Protein AF-A0A1Q5PP56-F1 (afdb_monomer)

Sequence (137 aa):
MAAPKRIFGTGLKLKIGTTDFYDNTVEWTLESSPADSDLQTFADVANGGSNDWALKIKAVQSTDPSSLMMYLFDHAGEEAAYEVAPHGNATATATQPHFKGTGTLPDVSRIGGAAGKKAYEFEVEMALTGKPAKVTQ

pLDDT: mean 83.09, std 10.31, range [52.03, 92.69]

Foldseek 3Di:
DDDQDDFDQVQKWKDKAHATQNVFFNDKDKDWAAAPDPDDDPVCVVLPHRIWIKIKTKGFDDPPCNHPQVVLQVQAQHKIKMKIWRRNDPAAAPRGWIWIFIWGRHHQPDDDDDDDDDTDMGMDMTTTPTDTDTDHD

Solvent-accessible surface area (backbone atoms only — not comparable to full-atom values): 7945 Å² total; per-residue (Å²): 132,81,80,82,77,76,74,48,80,95,30,49,35,43,29,49,65,92,46,76,38,42,92,41,46,78,46,74,49,83,46,76,42,82,42,95,63,99,73,77,51,75,66,37,51,74,51,73,38,63,38,49,24,36,41,37,39,29,28,51,65,45,89,48,83,88,28,59,49,37,48,28,55,78,41,44,71,39,78,37,44,38,38,37,21,55,62,46,58,93,65,43,26,81,84,46,47,28,40,30,44,41,24,38,34,37,67,69,91,73,84,88,82,80,92,73,94,68,82,53,72,47,76,46,60,25,46,32,76,43,60,66,45,80,40,55,97

Nearest PDB structures (foldseek):
  8v3t-assembly1_a  TM=5.495E-01  e=1.514E-03  Clostridioides difficile
  6yq5-assembly1_A  TM=6.121E-01  e=1.147E-02  Bacillus phage SPP1
  6gkx-assembly1_A  TM=4.175E-01  e=9.628E+00  Clostridioides difficile 630

Radius of gyration: 16.42 Å; Cα contacts (8 Å, |Δi|>4): 273; chains: 1; bounding box: 48×24×52 Å

Mean predicted aligned error: 7.32 Å

Structure (mmCIF, N/CA/C/O backbone):
data_AF-A0A1Q5PP56-F1
#
_entry.id   AF-A0A1Q5PP56-F1
#
loop_
_atom_site.group_PDB
_atom_site.id
_atom_site.type_symbol
_atom_site.label_atom_id
_atom_site.label_alt_id
_atom_site.label_comp_id
_atom_site.label_asym_id
_atom_site.label_entity_id
_atom_site.label_seq_id
_atom_site.pdbx_PDB_ins_code
_atom_site.Cartn_x
_atom_site.Cartn_y
_atom_site.Cartn_z
_atom_site.occupancy
_atom_site.B_iso_or_equiv
_atom_site.auth_seq_id
_atom_site.auth_comp_id
_atom_site.auth_asym_id
_atom_site.auth_atom_id
_atom_site.pdbx_PDB_model_num
ATOM 1 N N . MET A 1 1 ? 2.546 11.507 31.327 1.00 52.03 1 MET A N 1
ATOM 2 C CA . MET A 1 1 ? 1.924 11.294 30.003 1.00 52.03 1 MET A CA 1
ATOM 3 C C . MET A 1 1 ? 3.052 11.251 28.985 1.00 52.03 1 MET A C 1
ATOM 5 O O . MET A 1 1 ? 3.810 12.210 28.929 1.00 52.03 1 MET A O 1
ATOM 9 N N . ALA A 1 2 ? 3.263 10.127 28.296 1.00 64.62 2 ALA A N 1
ATOM 10 C CA . ALA A 1 2 ? 4.307 10.049 27.271 1.00 64.62 2 ALA A CA 1
ATOM 11 C C . ALA A 1 2 ? 3.931 10.950 26.085 1.00 64.62 2 ALA A C 1
ATOM 13 O O . ALA A 1 2 ? 2.746 11.093 25.777 1.00 64.62 2 ALA A O 1
ATOM 14 N N . ALA A 1 3 ? 4.922 11.570 25.444 1.00 72.44 3 ALA A N 1
ATOM 15 C CA . ALA A 1 3 ? 4.677 12.383 24.260 1.00 72.44 3 ALA A CA 1
ATOM 16 C C . ALA A 1 3 ? 4.027 11.530 23.151 1.00 72.44 3 ALA A C 1
ATOM 18 O O . ALA A 1 3 ? 4.394 10.360 22.993 1.00 72.44 3 ALA A O 1
ATOM 19 N N . PRO A 1 4 ? 3.075 12.087 22.379 1.00 75.81 4 PRO A N 1
ATOM 20 C CA . PRO A 1 4 ? 2.459 11.362 21.277 1.00 75.81 4 PRO A CA 1
ATOM 21 C C . PRO A 1 4 ? 3.523 10.986 20.243 1.00 75.81 4 PRO A C 1
ATOM 23 O O . PRO A 1 4 ? 4.334 11.823 19.832 1.00 75.81 4 PRO A O 1
ATOM 26 N N . LYS A 1 5 ? 3.523 9.720 19.815 1.00 80.38 5 LYS A N 1
ATOM 27 C CA . LYS A 1 5 ? 4.417 9.253 18.753 1.00 80.38 5 LYS A CA 1
ATOM 28 C C . LYS A 1 5 ? 3.978 9.878 17.430 1.00 80.38 5 LYS A C 1
ATOM 30 O O . LYS A 1 5 ? 2.821 9.764 17.039 1.00 80.38 5 LYS A O 1
ATOM 35 N N . ARG A 1 6 ? 4.904 10.553 16.753 1.00 84.88 6 ARG A N 1
ATOM 36 C CA . ARG A 1 6 ? 4.678 11.141 15.425 1.00 84.88 6 ARG A CA 1
ATOM 37 C C . ARG A 1 6 ? 4.741 10.040 14.357 1.00 84.88 6 ARG A C 1
ATOM 39 O O . ARG A 1 6 ? 5.417 9.027 14.548 1.00 84.88 6 ARG A O 1
ATOM 46 N N . ILE A 1 7 ? 4.038 10.252 13.250 1.00 84.31 7 ILE A N 1
ATOM 47 C CA . ILE A 1 7 ? 4.131 9.425 12.042 1.00 84.31 7 ILE A CA 1
ATOM 48 C C . ILE A 1 7 ? 5.260 9.996 11.181 1.00 84.31 7 ILE A C 1
ATOM 50 O O . ILE A 1 7 ? 5.344 11.212 11.006 1.00 84.31 7 ILE A O 1
ATOM 54 N N . PHE A 1 8 ? 6.132 9.129 10.672 1.00 83.00 8 PHE A N 1
ATOM 55 C CA . PHE A 1 8 ? 7.243 9.498 9.795 1.00 83.00 8 PHE A CA 1
ATOM 56 C C . PHE A 1 8 ? 7.246 8.585 8.570 1.00 83.00 8 PHE A C 1
ATOM 58 O O . PHE A 1 8 ? 7.066 7.377 8.716 1.00 83.00 8 PHE A O 1
ATOM 65 N N . GLY A 1 9 ? 7.514 9.148 7.388 1.00 74.50 9 GLY A N 1
ATOM 66 C CA . GLY A 1 9 ? 7.539 8.403 6.121 1.00 74.50 9 GLY A CA 1
ATOM 67 C C . GLY A 1 9 ? 8.496 7.206 6.123 1.00 74.50 9 GLY A C 1
ATOM 68 O O . GLY A 1 9 ? 8.172 6.156 5.588 1.00 74.50 9 GLY A O 1
ATOM 69 N N . THR A 1 10 ? 9.632 7.316 6.820 1.00 75.69 10 THR A N 1
ATOM 70 C CA . THR A 1 10 ? 10.647 6.250 6.929 1.00 75.69 10 THR A CA 1
ATOM 71 C C . THR A 1 10 ? 10.165 4.987 7.642 1.00 75.69 10 THR A C 1
ATOM 73 O O . THR A 1 10 ? 10.833 3.959 7.571 1.00 75.69 10 THR A O 1
ATOM 76 N N . GLY A 1 11 ? 9.047 5.062 8.366 1.00 76.88 11 GLY A N 1
ATOM 77 C CA . GLY A 1 11 ? 8.463 3.932 9.080 1.00 76.88 11 GLY A CA 1
ATOM 78 C C . GLY A 1 11 ? 7.202 3.385 8.427 1.00 76.88 11 GLY A C 1
ATOM 79 O O . GLY A 1 11 ? 6.625 2.453 8.962 1.00 76.88 11 GLY A O 1
ATOM 80 N N . LEU A 1 12 ? 6.718 3.943 7.324 1.00 85.12 12 LEU A N 1
ATOM 81 C CA . LEU A 1 12 ? 5.453 3.497 6.753 1.00 85.12 12 LEU A CA 1
ATOM 82 C C . LEU A 1 12 ? 5.595 2.089 6.157 1.00 85.12 12 LEU A C 1
ATOM 84 O O . LEU A 1 12 ? 6.521 1.816 5.398 1.00 85.12 12 LEU A O 1
ATOM 88 N N . LYS A 1 13 ? 4.665 1.190 6.496 1.00 88.31 13 LYS A N 1
ATOM 89 C CA . LYS A 1 13 ? 4.565 -0.136 5.870 1.00 88.31 13 LYS A CA 1
ATOM 90 C C . LYS A 1 13 ? 3.196 -0.329 5.248 1.00 88.31 13 LYS A C 1
ATOM 92 O O . LYS A 1 13 ? 2.189 0.034 5.859 1.00 88.31 13 LYS A O 1
ATOM 97 N N . LEU A 1 14 ? 3.207 -0.930 4.065 1.00 89.19 14 LEU A N 1
ATOM 98 C CA . LEU A 1 14 ? 2.038 -1.368 3.323 1.00 89.19 14 LEU A CA 1
ATOM 99 C C . LEU A 1 14 ? 2.157 -2.871 3.079 1.00 89.19 14 LEU A C 1
ATOM 101 O O . LEU A 1 14 ? 3.176 -3.345 2.569 1.00 89.19 14 LEU A O 1
ATOM 105 N N . LYS A 1 15 ? 1.104 -3.596 3.433 1.00 91.25 15 LYS A N 1
ATOM 106 C CA . LYS A 1 15 ? 0.943 -5.021 3.180 1.00 91.25 15 LYS A CA 1
ATOM 107 C C . LYS A 1 15 ? -0.379 -5.238 2.452 1.00 91.25 15 LYS A C 1
ATOM 109 O O . LYS A 1 15 ? -1.401 -4.685 2.859 1.00 91.25 15 LYS A O 1
ATOM 114 N N . ILE A 1 16 ? -0.349 -6.033 1.390 1.00 89.81 16 ILE A N 1
ATOM 115 C CA . ILE A 1 16 ? -1.533 -6.428 0.621 1.00 89.81 16 ILE A CA 1
ATOM 116 C C . ILE A 1 16 ? -1.530 -7.954 0.514 1.00 89.81 16 ILE A C 1
ATOM 118 O O . ILE A 1 16 ? -0.504 -8.575 0.231 1.00 89.81 16 ILE A O 1
ATOM 122 N N . GLY A 1 17 ? -2.665 -8.569 0.831 1.00 89.25 17 GLY A N 1
ATOM 123 C CA . GLY A 1 17 ? -2.779 -10.001 1.059 1.00 89.25 17 GLY A CA 1
ATOM 124 C C . GLY A 1 17 ? -1.794 -10.460 2.135 1.00 89.25 17 GLY A C 1
ATOM 125 O O . GLY A 1 17 ? -1.824 -10.017 3.286 1.00 89.25 17 GLY A O 1
ATOM 126 N N . THR A 1 18 ? -0.884 -11.352 1.755 1.00 86.19 18 THR A N 1
ATOM 127 C CA . THR A 1 18 ? 0.185 -11.850 2.631 1.00 86.19 18 THR A CA 1
ATOM 128 C C . THR A 1 18 ? 1.524 -11.149 2.416 1.00 86.19 18 THR A C 1
ATOM 130 O O . THR A 1 18 ? 2.456 -11.414 3.180 1.00 86.19 18 THR A O 1
ATOM 133 N N . THR A 1 19 ? 1.625 -10.257 1.431 1.00 87.31 19 THR A N 1
ATOM 134 C CA . THR A 1 19 ? 2.894 -9.722 0.926 1.00 87.31 19 THR A CA 1
ATOM 135 C C . THR A 1 19 ? 3.125 -8.297 1.409 1.00 87.31 19 THR A C 1
ATOM 137 O O . THR A 1 19 ? 2.240 -7.444 1.348 1.00 87.31 19 THR A O 1
ATOM 140 N N . ASP A 1 20 ? 4.328 -8.044 1.912 1.00 87.00 20 ASP A N 1
ATOM 141 C CA . ASP A 1 20 ? 4.776 -6.721 2.330 1.00 87.00 20 ASP A CA 1
ATOM 142 C C . ASP A 1 20 ? 5.425 -6.007 1.137 1.00 87.00 20 ASP A C 1
ATOM 144 O O . ASP A 1 20 ? 6.382 -6.514 0.565 1.00 87.00 20 ASP A O 1
ATOM 148 N N . PHE A 1 21 ? 4.922 -4.821 0.790 1.00 87.25 21 PHE A N 1
ATOM 149 C CA . PHE A 1 21 ? 5.366 -4.030 -0.367 1.00 87.25 21 PHE A CA 1
ATOM 150 C C . PHE A 1 21 ? 6.031 -2.711 0.049 1.00 87.25 21 PHE A C 1
ATOM 152 O O . PHE A 1 21 ? 6.046 -1.729 -0.699 1.00 87.25 21 PHE A O 1
ATOM 159 N N . TYR A 1 22 ? 6.563 -2.653 1.273 1.00 82.31 22 TYR A N 1
ATOM 160 C CA . TYR A 1 22 ? 7.156 -1.435 1.833 1.00 82.31 22 TYR A CA 1
ATOM 161 C C . TYR A 1 22 ? 8.358 -0.927 1.017 1.00 82.31 22 TYR A C 1
ATOM 163 O O . TYR A 1 22 ? 8.621 0.269 1.006 1.00 82.31 22 TYR A O 1
ATOM 171 N N . ASP A 1 23 ? 9.083 -1.819 0.345 1.00 82.38 23 ASP A N 1
ATOM 172 C CA . ASP A 1 23 ? 10.254 -1.512 -0.481 1.00 82.38 23 ASP A CA 1
ATOM 173 C C . ASP A 1 23 ? 9.875 -0.958 -1.865 1.00 82.38 23 ASP A C 1
ATOM 175 O O . ASP A 1 23 ? 10.669 -0.264 -2.496 1.00 82.38 23 ASP A O 1
ATOM 179 N N . ASN A 1 24 ? 8.643 -1.221 -2.307 1.00 86.12 24 ASN A N 1
ATOM 180 C CA . ASN A 1 24 ? 8.087 -0.712 -3.558 1.00 86.12 24 ASN A CA 1
ATOM 181 C C . ASN A 1 24 ? 7.309 0.602 -3.355 1.00 86.12 24 ASN A C 1
ATOM 183 O O . ASN A 1 24 ? 7.143 1.379 -4.295 1.00 86.12 24 ASN A O 1
ATOM 187 N N . THR A 1 25 ? 6.808 0.846 -2.142 1.00 86.50 25 THR A N 1
ATOM 188 C CA . THR A 1 25 ? 5.874 1.938 -1.842 1.00 86.50 25 THR A CA 1
ATOM 189 C C . THR A 1 25 ? 6.612 3.226 -1.485 1.00 86.50 25 THR A C 1
ATOM 191 O O . THR A 1 25 ? 7.416 3.261 -0.558 1.00 86.50 25 THR A O 1
ATOM 194 N N . VAL A 1 26 ? 6.299 4.306 -2.197 1.00 86.88 26 VAL A N 1
ATOM 195 C CA . VAL A 1 26 ? 6.854 5.652 -1.981 1.00 86.88 26 VAL A CA 1
ATOM 196 C C . VAL A 1 26 ? 5.940 6.475 -1.074 1.00 86.88 26 VAL A C 1
ATOM 198 O O . VAL A 1 26 ? 6.416 7.227 -0.225 1.00 86.88 26 VAL A O 1
ATOM 201 N N . GLU A 1 27 ? 4.627 6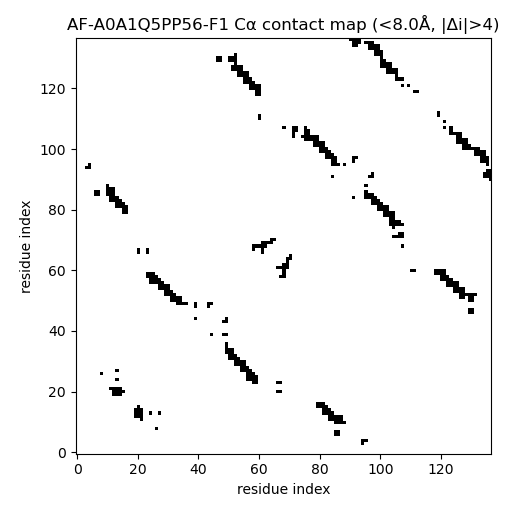.315 -1.228 1.00 88.12 27 GLU A N 1
ATOM 202 C CA . GLU A 1 27 ? 3.615 7.007 -0.434 1.00 88.12 27 GLU A CA 1
ATOM 203 C C . GLU A 1 27 ? 2.350 6.151 -0.347 1.00 88.12 27 GLU A C 1
ATOM 205 O O . GLU A 1 27 ? 1.992 5.461 -1.301 1.00 88.12 27 GLU A O 1
ATOM 210 N N . TRP A 1 28 ? 1.656 6.202 0.787 1.00 89.50 28 TRP A N 1
ATOM 211 C CA . TRP A 1 28 ? 0.271 5.757 0.860 1.00 89.50 28 TRP A CA 1
ATOM 212 C C . TRP A 1 28 ? -0.543 6.697 1.740 1.00 89.50 28 TRP A C 1
ATOM 214 O O . TRP A 1 28 ? -0.057 7.182 2.767 1.00 89.50 28 TRP A O 1
ATOM 224 N N . THR A 1 29 ? -1.791 6.933 1.351 1.00 89.81 29 THR A N 1
ATOM 225 C CA . THR A 1 29 ? -2.756 7.705 2.134 1.00 89.81 29 THR A CA 1
ATOM 226 C C . THR A 1 29 ? -4.065 6.941 2.236 1.00 89.81 29 THR A C 1
ATOM 228 O O . THR A 1 29 ? -4.520 6.303 1.291 1.00 89.81 29 THR A O 1
ATOM 231 N N . LEU A 1 30 ? -4.650 6.973 3.430 1.00 88.81 30 LEU A N 1
ATOM 232 C CA . LEU A 1 30 ? -5.934 6.358 3.726 1.00 88.81 30 LEU A CA 1
ATOM 233 C C . LEU A 1 30 ? -6.950 7.480 3.908 1.00 88.81 30 LEU A C 1
ATOM 235 O O . LEU A 1 30 ? -6.871 8.226 4.888 1.00 88.81 30 LEU A O 1
ATOM 239 N N . GLU A 1 31 ? -7.866 7.612 2.960 1.00 87.88 31 GLU A N 1
ATOM 240 C CA . GLU A 1 31 ? -8.794 8.738 2.891 1.00 87.88 31 GLU A CA 1
ATOM 241 C C . GLU A 1 31 ? -10.241 8.252 2.936 1.00 87.88 31 GLU A C 1
ATOM 243 O O . GLU A 1 31 ? -10.570 7.170 2.453 1.00 87.88 31 GLU A O 1
ATOM 248 N N . SER A 1 32 ? -11.104 9.067 3.541 1.00 85.19 32 SER A N 1
ATOM 249 C CA . SER A 1 32 ? -12.551 8.882 3.520 1.00 85.19 32 SER A CA 1
ATOM 250 C C . SER A 1 32 ? -13.190 10.035 2.766 1.00 85.19 32 SER A C 1
ATOM 252 O O . SER A 1 32 ? -12.875 11.196 3.043 1.00 85.19 32 SER A O 1
ATOM 254 N N . SER A 1 33 ? -14.131 9.725 1.893 1.00 76.31 33 SER A N 1
ATOM 255 C CA . SER A 1 33 ? -14.982 10.693 1.211 1.00 76.31 33 SER A CA 1
ATOM 256 C C . SER A 1 33 ? -16.446 10.427 1.566 1.00 76.31 33 SER A C 1
ATOM 258 O O . SER A 1 33 ? -16.792 9.278 1.837 1.00 76.31 33 SER A O 1
ATOM 260 N N . PRO A 1 34 ? -17.307 11.456 1.641 1.00 69.88 34 PRO A N 1
ATOM 261 C CA . PRO A 1 34 ? -18.734 11.230 1.831 1.00 69.88 34 PRO A CA 1
ATOM 262 C C . PRO A 1 34 ? -19.272 10.469 0.618 1.00 69.88 34 PRO A C 1
ATOM 264 O O . PRO A 1 34 ? -19.096 10.929 -0.508 1.00 69.88 34 PRO A O 1
ATOM 267 N N . ALA A 1 35 ? -19.907 9.320 0.838 1.00 65.88 35 ALA A N 1
ATOM 268 C CA . ALA A 1 35 ? -20.571 8.619 -0.248 1.00 65.88 35 ALA A CA 1
ATOM 269 C C . ALA A 1 35 ? -21.848 9.371 -0.618 1.00 65.88 35 ALA A C 1
ATOM 271 O O . ALA A 1 35 ? -22.607 9.834 0.243 1.00 65.88 35 ALA A O 1
ATOM 272 N N . ASP A 1 36 ? -22.093 9.465 -1.915 1.00 60.91 36 ASP A N 1
ATOM 273 C CA . ASP A 1 36 ? -23.278 10.096 -2.474 1.00 60.91 36 ASP A CA 1
ATOM 274 C C . ASP A 1 36 ? -24.437 9.083 -2.398 1.00 60.91 36 ASP A C 1
ATOM 276 O O . ASP A 1 36 ? -24.627 8.244 -3.280 1.00 60.91 36 ASP A O 1
ATOM 280 N N . SER A 1 37 ? -25.160 9.041 -1.274 1.00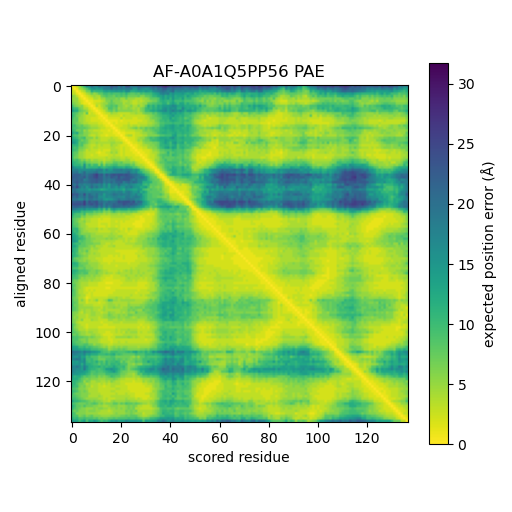 57.22 37 SER A N 1
ATOM 281 C CA . SER A 1 37 ? -26.358 8.199 -1.144 1.00 57.22 37 SER A CA 1
ATOM 282 C C . SER A 1 37 ? -27.401 8.782 -0.194 1.00 57.22 37 SER A C 1
ATOM 284 O O . SER A 1 37 ? -27.172 8.928 1.004 1.00 57.22 37 SER A O 1
ATOM 286 N N . ASP A 1 38 ? -28.586 9.049 -0.752 1.00 57.22 38 ASP A N 1
ATOM 287 C CA . ASP A 1 38 ? -29.783 9.566 -0.063 1.00 57.22 38 ASP A CA 1
ATOM 288 C C . ASP A 1 38 ? -30.462 8.498 0.832 1.00 57.22 38 ASP A C 1
ATOM 290 O O . ASP A 1 38 ? -31.279 8.801 1.698 1.00 57.22 38 ASP A O 1
ATOM 294 N N . LEU A 1 39 ? -30.094 7.222 0.656 1.00 56.62 39 LEU A N 1
ATOM 295 C CA . LEU A 1 39 ? -30.604 6.072 1.405 1.00 56.62 39 LEU A CA 1
ATOM 296 C C . LEU A 1 39 ? -29.434 5.291 2.010 1.00 56.62 39 LEU A C 1
ATOM 298 O O . LEU A 1 39 ? -28.720 4.588 1.304 1.00 56.62 39 LEU A O 1
ATOM 302 N N . GLN A 1 40 ? -29.261 5.387 3.328 1.00 62.31 40 GLN A N 1
ATOM 303 C CA . GLN A 1 40 ? -28.310 4.559 4.071 1.00 62.31 40 GLN A CA 1
ATOM 304 C C . GLN A 1 40 ? -29.052 3.374 4.688 1.00 62.31 40 GLN A C 1
ATOM 306 O O . GLN A 1 40 ? -30.056 3.559 5.385 1.00 62.31 40 GLN A O 1
ATOM 311 N N . THR A 1 41 ? -28.581 2.149 4.466 1.00 63.50 41 THR A N 1
ATOM 312 C CA . THR A 1 41 ? -29.132 0.988 5.174 1.00 63.50 41 THR A CA 1
ATOM 313 C C . THR A 1 41 ? -28.600 0.940 6.609 1.00 63.50 41 THR A C 1
ATOM 315 O O . THR A 1 41 ? -27.568 1.527 6.941 1.00 63.50 41 THR A O 1
ATOM 318 N N . PHE A 1 42 ? -29.268 0.191 7.492 1.00 61.41 42 PHE A N 1
ATOM 319 C CA . PHE A 1 42 ? -28.753 -0.051 8.847 1.00 61.41 42 PHE A CA 1
ATOM 320 C C . PHE A 1 42 ? -27.349 -0.680 8.841 1.00 61.41 42 PHE A C 1
ATOM 322 O O . PHE A 1 42 ? -26.579 -0.441 9.769 1.00 61.41 42 PHE A O 1
ATOM 329 N N . ALA A 1 43 ? -27.003 -1.446 7.799 1.00 63.28 43 ALA A N 1
ATOM 330 C CA . ALA A 1 43 ? -25.669 -2.008 7.624 1.00 63.28 43 ALA A CA 1
ATOM 331 C C . ALA A 1 43 ? -24.629 -0.930 7.261 1.00 63.28 43 ALA A C 1
ATOM 333 O O . ALA A 1 43 ? -23.526 -0.957 7.806 1.00 63.28 43 ALA A O 1
ATOM 334 N N . ASP A 1 44 ? -24.984 0.052 6.425 1.00 60.34 44 ASP A N 1
ATOM 335 C CA . ASP A 1 44 ? -24.104 1.183 6.077 1.00 60.34 44 ASP A CA 1
ATOM 336 C C . ASP A 1 44 ? -23.812 2.055 7.301 1.00 60.34 44 ASP A C 1
ATOM 338 O O . ASP A 1 44 ? -22.667 2.410 7.583 1.00 60.34 44 ASP A O 1
ATOM 342 N N . VAL A 1 45 ? -24.844 2.344 8.097 1.00 61.69 45 VAL A N 1
ATOM 343 C CA . VAL A 1 45 ? -24.699 3.112 9.341 1.00 61.69 45 VAL A CA 1
ATOM 344 C C . VAL A 1 45 ? -23.870 2.340 10.376 1.00 61.69 45 VAL A C 1
ATOM 346 O O . VAL A 1 45 ? -22.988 2.923 11.010 1.00 61.69 45 VAL A O 1
ATOM 349 N N . ALA A 1 46 ? -24.088 1.027 10.522 1.00 58.81 46 ALA A N 1
ATOM 350 C CA . ALA A 1 46 ? -23.336 0.187 11.458 1.00 58.81 46 ALA A CA 1
ATOM 351 C C . ALA A 1 46 ? -21.838 0.073 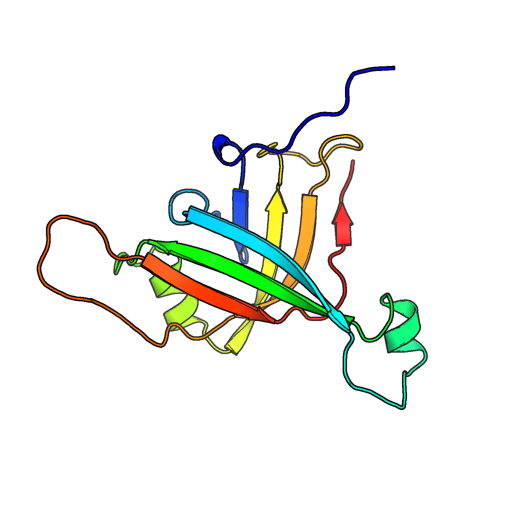11.108 1.00 58.81 46 ALA A C 1
ATOM 353 O O . ALA A 1 46 ? -21.012 -0.026 12.016 1.00 58.81 46 ALA A O 1
ATOM 354 N N . ASN A 1 47 ? -21.472 0.156 9.823 1.00 58.97 47 ASN A N 1
ATOM 355 C CA . ASN A 1 47 ? -20.081 0.108 9.354 1.00 58.97 47 ASN A CA 1
ATOM 356 C C . ASN A 1 47 ? -19.382 1.483 9.297 1.00 58.97 47 ASN A C 1
ATOM 358 O O . ASN A 1 47 ? -18.263 1.593 8.794 1.00 58.97 47 ASN A O 1
ATOM 362 N N . GLY A 1 48 ? -19.981 2.526 9.883 1.00 55.78 48 GLY A N 1
ATOM 363 C CA . GLY A 1 48 ? -19.369 3.857 9.999 1.00 55.78 48 GLY A CA 1
ATOM 364 C C . GLY A 1 48 ? -19.9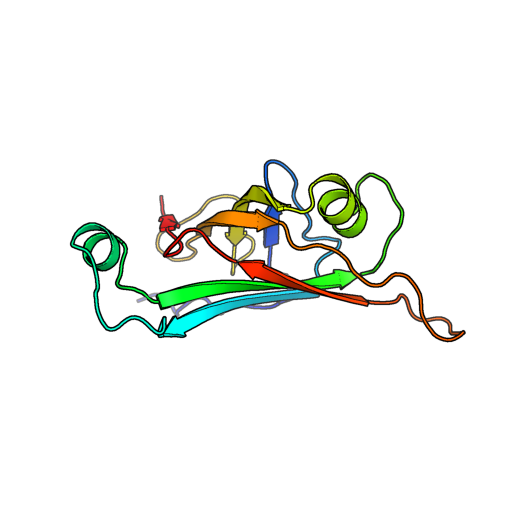42 4.919 9.060 1.00 55.78 48 GLY A C 1
ATOM 365 O O . GLY A 1 48 ? -19.299 5.956 8.874 1.00 55.78 48 GLY A O 1
ATOM 366 N N . GLY A 1 49 ? -21.140 4.681 8.523 1.00 57.16 49 GLY A N 1
ATOM 367 C CA . GLY A 1 49 ? -21.803 5.525 7.535 1.00 57.16 49 GLY A CA 1
ATOM 368 C C . GLY A 1 49 ? -21.317 5.227 6.118 1.00 57.16 49 GLY A C 1
ATOM 369 O O . GLY A 1 49 ? -20.252 4.646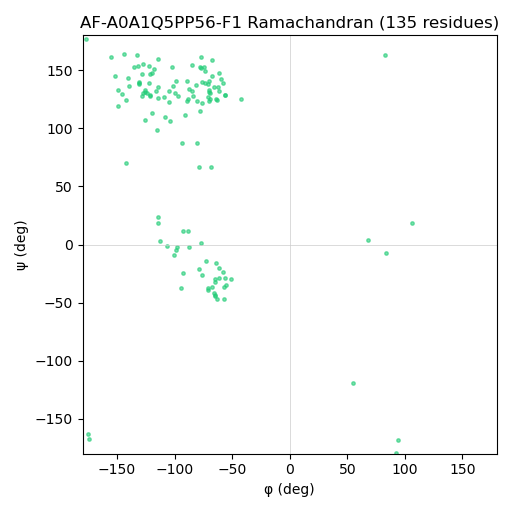 5.923 1.00 57.16 49 GLY A O 1
ATOM 370 N N . SER A 1 50 ? -22.092 5.673 5.133 1.00 61.59 50 SER A N 1
ATOM 371 C CA . SER A 1 50 ? -21.735 5.683 3.711 1.00 61.59 50 SER A CA 1
ATOM 372 C C . SER A 1 50 ? -20.616 6.700 3.475 1.00 61.59 50 SER A C 1
ATOM 374 O O . SER A 1 50 ? -20.848 7.765 2.930 1.00 61.59 50 SER A O 1
ATOM 376 N N . ASN A 1 51 ? -19.419 6.458 3.998 1.00 68.19 51 ASN A N 1
ATOM 377 C CA . ASN A 1 51 ? -18.225 7.143 3.526 1.00 68.19 51 ASN A CA 1
ATOM 378 C C . ASN A 1 51 ? -17.455 6.134 2.687 1.00 68.19 51 ASN A C 1
ATOM 380 O O . ASN A 1 51 ? -17.106 5.069 3.203 1.00 68.19 51 ASN A O 1
ATOM 384 N N . ASP A 1 52 ? -17.191 6.467 1.431 1.00 79.81 52 ASP A N 1
ATOM 385 C CA . ASP A 1 52 ? -16.298 5.685 0.593 1.00 79.81 52 ASP A CA 1
ATOM 386 C C . ASP A 1 52 ? -14.875 5.876 1.106 1.00 79.81 52 ASP A C 1
ATOM 388 O O . ASP A 1 52 ? -14.384 7.002 1.257 1.00 79.81 52 ASP A O 1
ATOM 392 N N . TRP A 1 53 ? -14.225 4.763 1.427 1.00 84.81 53 TRP A N 1
ATOM 393 C CA . TRP A 1 53 ? -12.835 4.749 1.847 1.00 84.81 53 TRP A CA 1
ATOM 394 C C . TRP A 1 53 ? -11.962 4.317 0.680 1.00 84.81 53 TRP A C 1
ATOM 396 O O . TRP A 1 53 ? -12.269 3.350 -0.014 1.00 84.81 53 TRP A O 1
ATOM 406 N N . ALA A 1 54 ? -10.850 5.016 0.502 1.00 89.00 54 ALA A N 1
ATOM 407 C CA . ALA A 1 54 ? -9.870 4.711 -0.523 1.00 89.00 54 ALA A CA 1
ATOM 408 C C . ALA A 1 54 ? -8.470 4.680 0.089 1.00 89.00 54 ALA A C 1
ATOM 410 O O . ALA A 1 54 ? -8.107 5.519 0.922 1.00 89.00 54 ALA A O 1
ATOM 411 N N . LEU A 1 55 ? -7.675 3.699 -0.331 1.00 90.44 55 LEU A N 1
ATOM 412 C CA . LEU A 1 55 ? -6.246 3.652 -0.065 1.00 90.44 55 LEU A CA 1
ATOM 413 C C . LEU A 1 55 ? -5.512 4.046 -1.347 1.00 90.44 55 LEU A C 1
ATOM 415 O O . LEU A 1 55 ? -5.435 3.263 -2.294 1.00 90.44 55 LEU A O 1
ATOM 419 N N . LYS A 1 56 ? -4.964 5.259 -1.372 1.00 92.56 56 LYS A N 1
ATOM 420 C CA . LYS A 1 56 ? -4.117 5.721 -2.472 1.00 92.56 56 LYS A CA 1
ATOM 421 C C . LYS A 1 56 ? -2.695 5.268 -2.225 1.00 92.56 56 LYS A C 1
ATOM 423 O O . LYS A 1 56 ? -2.172 5.436 -1.123 1.00 92.56 56 LYS A O 1
ATOM 428 N N . ILE A 1 57 ? -2.080 4.687 -3.243 1.00 91.44 57 ILE A N 1
ATOM 429 C CA . ILE A 1 57 ? -0.733 4.135 -3.174 1.00 91.44 57 ILE A CA 1
ATOM 430 C C . ILE A 1 57 ? 0.068 4.707 -4.331 1.00 91.44 57 ILE A C 1
ATOM 432 O O . ILE A 1 57 ? -0.326 4.601 -5.492 1.00 91.44 57 ILE A O 1
ATOM 436 N N . LYS A 1 58 ? 1.226 5.266 -4.003 1.00 91.31 58 LYS A N 1
ATOM 437 C CA . LYS A 1 58 ? 2.261 5.635 -4.956 1.00 91.31 58 LYS A CA 1
ATOM 438 C C . LYS A 1 58 ? 3.438 4.695 -4.787 1.00 91.31 58 LYS A C 1
ATOM 440 O O . LYS A 1 58 ? 3.965 4.555 -3.682 1.00 91.31 58 LYS A O 1
ATOM 445 N N . ALA A 1 59 ? 3.870 4.069 -5.868 1.00 89.50 59 ALA A N 1
ATOM 446 C CA . ALA A 1 59 ? 4.929 3.070 -5.835 1.00 89.50 59 ALA A CA 1
ATOM 447 C C . ALA A 1 59 ? 5.821 3.143 -7.075 1.00 89.50 59 ALA A C 1
ATOM 449 O O . ALA A 1 59 ? 5.472 3.766 -8.078 1.00 89.50 59 ALA A O 1
ATOM 450 N N . VAL A 1 60 ? 6.998 2.526 -7.003 1.00 90.81 60 VAL A N 1
ATOM 451 C CA . VAL A 1 60 ? 7.926 2.450 -8.137 1.00 90.81 60 VAL A CA 1
ATOM 452 C C . VAL A 1 60 ? 7.455 1.419 -9.158 1.00 90.81 60 VAL A C 1
ATOM 454 O O . VAL A 1 60 ? 7.008 0.331 -8.804 1.00 90.81 60 VAL A O 1
ATOM 457 N N . GLN A 1 61 ? 7.582 1.739 -10.443 1.00 90.75 61 GLN A N 1
ATOM 458 C CA . GLN A 1 61 ? 7.319 0.781 -11.510 1.00 90.75 61 GLN A CA 1
ATOM 459 C C . GLN A 1 61 ? 8.425 -0.274 -11.540 1.00 90.75 61 GLN A C 1
ATOM 461 O O . GLN A 1 61 ? 9.610 0.051 -11.637 1.00 90.75 61 GLN A O 1
ATOM 466 N N . SER A 1 62 ? 8.028 -1.541 -11.498 1.00 88.44 62 SER A N 1
ATOM 467 C CA . SER A 1 62 ? 8.932 -2.681 -11.595 1.00 88.44 62 SER A CA 1
ATOM 468 C C . SER A 1 62 ? 8.209 -3.845 -12.251 1.00 88.44 62 SER A C 1
ATOM 470 O O . SER A 1 62 ? 7.091 -4.180 -11.870 1.00 88.44 62 SER A O 1
ATOM 472 N N . THR A 1 63 ? 8.854 -4.484 -13.222 1.00 87.50 63 THR A N 1
ATOM 473 C CA . THR A 1 63 ? 8.334 -5.693 -13.873 1.00 87.50 63 THR A CA 1
ATOM 474 C C . THR A 1 63 ? 8.837 -6.979 -13.224 1.00 87.50 63 THR A C 1
ATOM 476 O O . THR A 1 63 ? 8.716 -8.050 -13.814 1.00 87.50 63 THR A O 1
ATOM 479 N N . ASP A 1 64 ? 9.465 -6.880 -12.051 1.00 89.44 64 ASP A N 1
ATOM 480 C CA . ASP A 1 64 ? 9.822 -8.054 -11.264 1.00 89.44 64 ASP A CA 1
ATOM 481 C C . ASP A 1 64 ? 8.538 -8.765 -10.791 1.00 89.44 64 ASP A C 1
ATOM 483 O O . ASP A 1 64 ? 7.628 -8.077 -10.327 1.00 89.44 64 ASP A O 1
ATOM 487 N N . PRO A 1 65 ? 8.438 -10.105 -10.870 1.00 87.25 65 PRO A N 1
ATOM 488 C CA . PRO A 1 65 ? 7.245 -10.838 -10.435 1.00 87.25 65 PRO A CA 1
ATOM 489 C C . PRO A 1 65 ? 6.868 -10.619 -8.964 1.00 87.25 65 PRO A C 1
ATOM 491 O O . PRO A 1 65 ? 5.721 -10.824 -8.583 1.00 87.25 65 PRO A O 1
ATOM 494 N N . SER A 1 66 ? 7.829 -10.230 -8.122 1.00 87.06 66 SER A N 1
ATOM 495 C CA . SER A 1 66 ? 7.595 -9.918 -6.708 1.00 87.06 66 SER A CA 1
ATOM 496 C C . SER A 1 66 ? 7.183 -8.464 -6.453 1.00 87.06 66 SER A C 1
ATOM 498 O O . SER A 1 66 ? 6.936 -8.094 -5.304 1.00 87.06 66 SER A O 1
ATOM 500 N N . SER A 1 67 ? 7.114 -7.627 -7.492 1.00 89.12 67 SER A N 1
ATOM 501 C CA . SER A 1 67 ? 6.784 -6.213 -7.345 1.00 89.12 67 SER A CA 1
ATOM 502 C C . SER A 1 67 ? 5.302 -5.992 -7.051 1.00 89.12 67 SER A C 1
ATOM 504 O O . SER A 1 67 ? 4.430 -6.746 -7.488 1.00 89.12 67 SER A O 1
ATOM 506 N N . LEU A 1 68 ? 5.004 -4.881 -6.373 1.00 89.00 68 LEU A N 1
ATOM 507 C CA . LEU A 1 68 ? 3.621 -4.440 -6.174 1.00 89.00 68 LEU A CA 1
ATOM 508 C C . LEU A 1 68 ? 2.899 -4.243 -7.514 1.00 89.00 68 LEU A C 1
ATOM 510 O O . LEU A 1 68 ? 1.716 -4.533 -7.636 1.00 89.00 68 LEU A O 1
ATOM 514 N N . MET A 1 69 ? 3.616 -3.747 -8.521 1.00 89.31 69 MET A N 1
ATOM 515 C CA . MET A 1 69 ? 3.055 -3.462 -9.835 1.00 89.31 69 MET A CA 1
ATOM 516 C C . MET A 1 69 ? 2.555 -4.728 -10.533 1.00 89.31 69 MET A C 1
ATOM 518 O O . MET A 1 69 ? 1.442 -4.722 -11.051 1.00 89.31 69 MET A O 1
ATOM 522 N N . MET A 1 70 ? 3.353 -5.800 -10.534 1.00 89.94 70 MET A N 1
ATOM 523 C CA . MET A 1 70 ? 2.953 -7.073 -11.142 1.00 89.94 70 MET A CA 1
ATOM 524 C C . MET A 1 70 ? 1.863 -7.760 -10.324 1.00 89.94 70 MET A C 1
ATO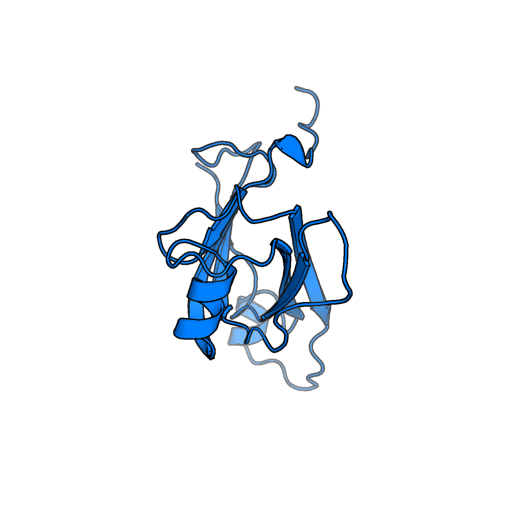M 526 O O . MET A 1 70 ? 0.902 -8.253 -10.899 1.00 89.94 70 MET A O 1
ATOM 530 N N . TYR A 1 71 ? 1.929 -7.667 -8.993 1.00 90.88 71 TYR A N 1
ATOM 531 C CA . TYR A 1 71 ? 0.854 -8.154 -8.130 1.00 90.88 71 TYR A CA 1
ATOM 532 C C . TYR A 1 71 ? -0.499 -7.497 -8.453 1.00 90.88 71 TYR A C 1
ATOM 534 O O . TYR A 1 71 ? -1.503 -8.184 -8.598 1.00 90.88 71 TYR A O 1
ATOM 542 N N . LEU A 1 72 ? -0.534 -6.170 -8.604 1.00 90.56 72 LEU A N 1
ATOM 543 C CA . LEU A 1 72 ? -1.759 -5.455 -8.974 1.00 90.56 72 LEU A CA 1
ATOM 544 C C . LEU A 1 72 ? -2.214 -5.767 -10.402 1.00 90.56 72 LEU A C 1
ATOM 546 O O . LEU A 1 72 ? -3.409 -5.861 -10.647 1.00 90.56 72 LEU A O 1
ATOM 550 N N . PHE A 1 73 ? -1.274 -5.937 -11.332 1.00 88.94 73 PHE A N 1
ATOM 551 C CA . PHE A 1 73 ? -1.580 -6.278 -12.718 1.00 88.94 73 PHE A CA 1
ATOM 552 C C . PHE A 1 73 ? -2.225 -7.668 -12.845 1.00 88.94 73 PHE A C 1
ATOM 554 O O . PHE A 1 73 ? -3.216 -7.820 -13.555 1.00 88.94 73 PHE A O 1
ATOM 561 N N . ASP A 1 74 ? -1.696 -8.665 -12.133 1.00 91.19 74 ASP A N 1
ATOM 562 C CA . ASP A 1 74 ? -2.176 -10.051 -12.201 1.00 91.19 74 ASP A CA 1
ATOM 563 C C . ASP A 1 74 ? -3.488 -10.274 -11.428 1.00 91.19 74 ASP A C 1
ATOM 565 O O . ASP A 1 74 ? -4.259 -11.169 -11.774 1.00 91.19 74 ASP A O 1
ATOM 569 N N . HIS A 1 75 ? -3.758 -9.454 -10.407 1.00 90.94 75 HIS A N 1
ATOM 570 C CA . HIS A 1 75 ? -4.916 -9.582 -9.512 1.00 90.94 75 HIS A CA 1
ATOM 571 C C . HIS A 1 75 ? -5.909 -8.410 -9.620 1.00 90.94 75 HIS A C 1
ATOM 573 O O . HIS A 1 75 ? -6.713 -8.180 -8.713 1.00 90.94 75 HIS A O 1
ATOM 579 N N . ALA A 1 76 ? -5.860 -7.639 -10.709 1.00 92.06 76 ALA A N 1
ATOM 580 C CA . ALA A 1 76 ? -6.729 -6.481 -10.907 1.00 92.06 76 ALA A CA 1
ATOM 581 C C . ALA A 1 76 ? -8.218 -6.866 -10.810 1.00 92.06 76 ALA A C 1
ATOM 583 O O . ALA A 1 76 ? -8.690 -7.790 -11.475 1.00 92.06 76 ALA A O 1
ATOM 584 N N . GLY A 1 77 ? -8.974 -6.134 -9.991 1.00 89.31 77 GLY A N 1
ATOM 585 C CA . GLY A 1 77 ? -10.398 -6.381 -9.753 1.00 89.31 77 GLY A CA 1
ATOM 586 C C . GLY A 1 77 ? -10.712 -7.454 -8.704 1.00 89.31 77 GLY A C 1
ATOM 587 O O . GLY A 1 77 ? -11.878 -7.590 -8.331 1.00 89.31 77 GLY A O 1
ATOM 588 N N . GLU A 1 78 ? -9.719 -8.184 -8.189 1.00 92.62 78 GLU A N 1
ATOM 589 C CA . GLU A 1 78 ? -9.913 -9.103 -7.062 1.00 92.62 78 GLU A CA 1
ATOM 590 C C . GLU A 1 78 ? -10.009 -8.337 -5.732 1.00 92.62 78 GLU A C 1
ATOM 592 O O . GLU A 1 78 ? -9.445 -7.255 -5.567 1.00 92.62 78 GLU A O 1
ATOM 597 N N . GLU A 1 79 ? -10.718 -8.899 -4.751 1.00 9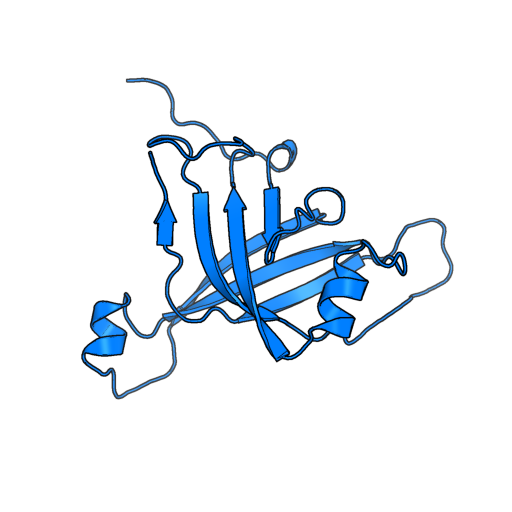1.81 79 GLU A N 1
ATOM 598 C CA . GLU A 1 79 ? -10.704 -8.372 -3.386 1.00 91.81 79 GLU A CA 1
ATOM 599 C C . GLU A 1 79 ? -9.501 -8.920 -2.615 1.00 91.81 79 GLU A C 1
ATOM 601 O O . GLU A 1 79 ? -9.310 -10.133 -2.504 1.00 91.81 79 GLU A O 1
ATOM 606 N N . ALA A 1 80 ? -8.724 -8.025 -2.009 1.00 92.06 80 ALA A N 1
ATOM 607 C CA . ALA A 1 80 ? -7.604 -8.390 -1.155 1.00 92.06 80 ALA A CA 1
ATOM 608 C C . ALA A 1 80 ? -7.688 -7.694 0.202 1.00 92.06 80 ALA A C 1
ATOM 610 O O . ALA A 1 80 ? -8.136 -6.553 0.335 1.00 92.06 80 ALA A O 1
ATOM 611 N N . ALA A 1 81 ? -7.210 -8.386 1.236 1.00 92.62 81 ALA A N 1
ATOM 612 C CA . ALA A 1 81 ? -6.987 -7.768 2.532 1.00 92.62 81 ALA A CA 1
ATOM 613 C C . ALA A 1 81 ? -5.793 -6.811 2.447 1.00 92.62 81 ALA A C 1
ATOM 615 O O . ALA A 1 81 ? -4.767 -7.155 1.867 1.00 92.62 81 ALA A O 1
ATOM 616 N N . TYR A 1 82 ? -5.892 -5.643 3.067 1.00 91.31 82 TYR A N 1
ATOM 617 C CA . TYR A 1 82 ? -4.776 -4.714 3.199 1.00 91.31 82 TYR A CA 1
ATOM 618 C C . TYR A 1 82 ? -4.496 -4.418 4.665 1.00 91.31 82 TYR A C 1
ATOM 620 O O . TYR A 1 82 ? -5.377 -4.474 5.528 1.00 91.31 82 TYR A O 1
ATOM 628 N N . GLU A 1 83 ? -3.247 -4.073 4.939 1.00 92.62 83 GLU A N 1
ATOM 629 C CA . GLU A 1 83 ? -2.781 -3.655 6.246 1.00 92.62 83 GLU A CA 1
ATOM 630 C C . GLU A 1 83 ? -1.755 -2.538 6.090 1.00 92.62 83 GLU A C 1
ATOM 632 O O . GLU A 1 83 ? -0.736 -2.683 5.413 1.00 92.62 83 GLU A O 1
ATOM 637 N N . VAL A 1 84 ? -2.024 -1.412 6.746 1.00 91.00 84 VAL A N 1
ATOM 638 C CA . VAL A 1 84 ? -1.102 -0.283 6.817 1.00 91.00 84 VAL A CA 1
ATOM 639 C C . VAL A 1 84 ? -0.659 -0.055 8.255 1.00 91.00 84 VAL A C 1
ATOM 641 O O . VAL A 1 84 ? -1.469 0.001 9.189 1.00 91.00 84 VAL A O 1
ATOM 644 N N . ALA A 1 85 ? 0.652 0.093 8.439 1.00 91.00 85 ALA A N 1
ATOM 645 C CA . ALA A 1 85 ? 1.261 0.390 9.730 1.00 91.00 85 ALA A CA 1
ATOM 646 C C . ALA A 1 85 ? 1.922 1.779 9.677 1.00 91.00 85 ALA A C 1
ATOM 648 O O . ALA A 1 85 ? 3.060 1.898 9.212 1.00 91.00 85 ALA A O 1
ATOM 649 N N . PRO A 1 86 ? 1.256 2.837 10.188 1.00 88.44 86 PRO A N 1
ATOM 650 C CA . PRO A 1 86 ? 1.780 4.205 10.160 1.00 88.44 86 PRO A CA 1
ATOM 651 C C . PRO A 1 86 ? 3.098 4.399 10.922 1.00 88.44 86 PRO A C 1
ATOM 653 O O . PRO A 1 86 ? 3.801 5.383 10.716 1.00 88.44 86 PRO A O 1
ATOM 656 N N . HIS A 1 87 ? 3.432 3.492 11.843 1.00 86.31 87 HIS A N 1
ATOM 657 C CA . HIS A 1 87 ? 4.672 3.567 12.617 1.00 86.31 87 HIS A CA 1
ATOM 658 C C . HIS A 1 87 ? 5.669 2.444 12.302 1.00 86.31 87 HIS A C 1
ATOM 660 O O . HIS A 1 87 ? 6.691 2.348 12.983 1.00 86.31 87 HIS A O 1
ATOM 666 N N . GLY A 1 88 ? 5.370 1.563 11.342 1.00 83.06 88 GLY A N 1
ATOM 667 C CA . GLY A 1 88 ? 6.290 0.502 10.899 1.00 83.06 88 GLY A CA 1
ATOM 668 C C . GLY A 1 88 ? 6.571 -0.602 11.905 1.00 83.06 88 GLY A C 1
ATOM 669 O O . GLY A 1 88 ? 7.379 -1.500 11.646 1.00 83.06 88 GLY A O 1
ATOM 670 N N . ASN A 1 89 ? 5.910 -0.552 13.055 1.00 85.44 89 ASN A N 1
ATOM 671 C CA . ASN A 1 89 ? 5.965 -1.571 14.084 1.00 85.44 89 ASN A CA 1
ATOM 672 C C . ASN A 1 89 ? 5.426 -2.894 13.535 1.00 85.44 89 ASN A C 1
ATOM 674 O O . ASN A 1 89 ? 4.387 -2.915 12.885 1.00 85.44 89 ASN A O 1
ATOM 678 N N . ALA A 1 90 ? 6.124 -3.993 13.825 1.00 84.25 90 ALA A N 1
ATOM 679 C CA . ALA A 1 90 ? 5.701 -5.331 13.409 1.00 84.25 90 ALA A CA 1
ATOM 680 C C . ALA A 1 90 ? 4.387 -5.765 14.080 1.00 84.25 90 ALA A C 1
ATOM 682 O O . ALA A 1 90 ? 3.579 -6.449 13.467 1.00 84.25 90 ALA A O 1
ATOM 683 N N . THR A 1 91 ? 4.155 -5.323 15.317 1.00 86.06 91 THR A N 1
ATOM 684 C CA . THR A 1 91 ? 2.964 -5.669 16.100 1.00 86.06 91 THR A CA 1
ATOM 685 C C . THR A 1 91 ? 2.217 -4.406 16.485 1.00 86.06 91 THR A C 1
ATOM 687 O O . THR A 1 91 ? 2.824 -3.495 17.057 1.00 86.06 91 THR A O 1
ATOM 690 N N . ALA A 1 92 ? 0.916 -4.350 16.200 1.00 88.50 92 ALA A N 1
ATOM 691 C CA . ALA A 1 92 ? 0.045 -3.250 16.599 1.00 88.50 92 ALA A CA 1
ATOM 692 C C . ALA A 1 92 ? 0.049 -3.050 18.120 1.00 88.50 92 ALA A C 1
ATOM 694 O O . ALA A 1 92 ? -0.029 -4.012 18.877 1.00 88.50 92 ALA A O 1
ATOM 695 N N . THR A 1 93 ? 0.073 -1.801 18.579 1.00 87.94 93 THR A N 1
ATOM 696 C CA . THR A 1 93 ? -0.072 -1.463 20.006 1.00 87.94 93 THR A CA 1
ATOM 697 C C . THR A 1 93 ? -1.080 -0.337 20.175 1.00 87.94 93 THR A C 1
ATOM 699 O O . THR A 1 93 ? -1.326 0.413 19.231 1.00 87.94 93 THR A O 1
ATOM 702 N N . ALA A 1 94 ? -1.597 -0.135 21.387 1.00 86.06 94 ALA A N 1
ATOM 703 C CA . ALA A 1 94 ? -2.497 0.982 21.694 1.00 86.06 94 ALA A CA 1
ATOM 704 C C . ALA A 1 94 ? -1.978 2.370 21.250 1.00 86.06 94 ALA A C 1
ATOM 706 O O . ALA A 1 94 ? -2.770 3.248 20.917 1.00 86.06 94 ALA A O 1
ATOM 707 N N . THR A 1 95 ? -0.653 2.575 21.221 1.00 85.31 95 THR A N 1
ATOM 708 C CA . THR A 1 95 ? -0.026 3.851 20.808 1.00 85.31 95 THR A CA 1
ATOM 709 C C . THR A 1 95 ? 0.501 3.851 19.374 1.00 85.31 95 THR A C 1
ATOM 711 O O . THR A 1 95 ? 0.924 4.896 18.885 1.00 85.31 95 THR A O 1
ATOM 714 N N . GLN A 1 96 ? 0.516 2.688 18.720 1.00 85.94 96 GLN A N 1
ATOM 715 C CA . GLN A 1 96 ? 0.978 2.485 17.346 1.00 85.94 96 GLN A CA 1
ATOM 716 C C . GLN A 1 96 ? 0.051 1.460 16.674 1.00 85.94 96 GLN A C 1
ATOM 718 O O . GLN A 1 96 ? 0.441 0.298 16.503 1.00 85.94 96 GLN A O 1
ATOM 723 N N . PRO A 1 97 ? -1.206 1.840 16.391 1.00 91.00 97 PRO A N 1
ATOM 724 C CA . PRO A 1 97 ? -2.179 0.929 15.807 1.00 91.00 97 PRO A CA 1
ATOM 725 C C . PRO A 1 97 ? -1.798 0.558 14.373 1.00 91.00 97 PRO A C 1
ATOM 727 O O . PRO A 1 97 ? -1.075 1.292 13.695 1.00 91.00 97 PRO A O 1
ATOM 730 N N . HIS A 1 98 ? -2.339 -0.561 13.906 1.00 91.62 98 HIS A N 1
ATOM 731 C CA . HIS A 1 98 ? -2.406 -0.885 12.481 1.00 91.62 98 HIS A CA 1
ATOM 732 C C . HIS A 1 98 ? -3.821 -0.618 11.976 1.00 91.62 98 HIS A C 1
ATOM 734 O O . HIS A 1 98 ? -4.778 -0.711 12.747 1.00 91.62 98 HIS A O 1
ATOM 740 N N . PHE A 1 99 ? -3.964 -0.307 10.694 1.00 91.56 99 PHE A N 1
ATOM 741 C CA . PHE A 1 99 ? -5.271 -0.200 10.052 1.00 91.56 99 PHE A CA 1
ATOM 742 C C . PHE A 1 99 ? -5.388 -1.294 9.006 1.00 91.56 99 PHE A C 1
ATOM 744 O O . PHE A 1 99 ? -4.504 -1.427 8.161 1.00 91.56 99 PHE A O 1
ATOM 751 N N . LYS A 1 100 ? -6.454 -2.088 9.093 1.00 92.69 100 LYS A N 1
ATOM 752 C CA . LYS A 1 100 ? -6.692 -3.222 8.199 1.00 92.69 100 LYS A CA 1
ATOM 753 C C . LYS A 1 100 ? -8.079 -3.141 7.589 1.00 92.69 100 LYS A C 1
ATOM 755 O O . LYS A 1 100 ? -8.984 -2.569 8.193 1.00 92.69 100 LYS A O 1
ATOM 760 N N . GLY A 1 101 ? -8.257 -3.758 6.438 1.00 89.31 101 GLY A N 1
ATOM 761 C CA . GLY A 1 101 ? -9.559 -3.903 5.802 1.00 89.31 101 GLY A CA 1
ATOM 762 C C . GLY A 1 101 ? -9.447 -4.771 4.562 1.00 89.31 101 GLY A C 1
ATOM 763 O O . GLY A 1 101 ? -8.422 -5.418 4.343 1.00 89.31 101 GLY A O 1
ATOM 764 N N . THR A 1 102 ? -10.494 -4.769 3.755 1.00 90.56 102 THR A N 1
ATOM 765 C CA . THR A 1 102 ? -10.498 -5.363 2.419 1.00 90.56 102 THR A CA 1
ATOM 766 C C . THR A 1 102 ? -10.760 -4.272 1.395 1.00 90.56 102 THR A C 1
ATOM 768 O O . THR A 1 102 ? -11.392 -3.264 1.711 1.00 90.56 102 THR A O 1
ATOM 771 N N . GLY A 1 103 ? -10.238 -4.442 0.191 1.00 89.19 103 GLY A N 1
ATOM 772 C CA . GLY A 1 103 ? -10.503 -3.538 -0.917 1.00 89.19 103 GLY A CA 1
ATOM 773 C C . GLY A 1 103 ? -10.307 -4.231 -2.252 1.00 89.19 103 GLY A C 1
ATOM 774 O O . GLY A 1 103 ? -9.655 -5.276 -2.329 1.00 89.19 103 GLY A O 1
ATOM 775 N N . THR A 1 104 ? -10.884 -3.649 -3.294 1.00 91.69 104 THR A N 1
ATOM 776 C CA . THR A 1 104 ? -10.727 -4.122 -4.667 1.00 91.69 104 THR A CA 1
ATOM 777 C C . THR A 1 104 ? -9.401 -3.632 -5.222 1.00 91.69 104 THR A C 1
ATOM 779 O O . THR A 1 104 ? -9.145 -2.425 -5.250 1.00 91.69 104 THR A O 1
ATOM 782 N N . LEU A 1 105 ? -8.565 -4.563 -5.676 1.00 91.38 105 LEU A N 1
ATOM 783 C CA . LEU A 1 105 ? -7.257 -4.257 -6.235 1.00 91.38 105 LEU A CA 1
ATOM 784 C C . LEU A 1 105 ? -7.397 -3.434 -7.526 1.00 91.38 105 LEU A C 1
ATOM 786 O O . LEU A 1 105 ? -8.099 -3.858 -8.449 1.00 91.38 105 LEU A O 1
ATOM 790 N N . PRO A 1 106 ? -6.747 -2.260 -7.606 1.00 90.00 106 PRO A N 1
ATOM 791 C CA . PRO A 1 106 ? -6.823 -1.407 -8.780 1.00 90.00 106 PRO A CA 1
ATOM 792 C C . PRO A 1 106 ? -6.011 -1.969 -9.945 1.00 90.00 106 PRO A C 1
ATOM 794 O O . PRO A 1 106 ? -4.954 -2.566 -9.756 1.00 90.00 106 PRO A O 1
ATOM 797 N N . ASP A 1 107 ? -6.479 -1.690 -11.158 1.00 88.38 107 ASP A N 1
ATOM 798 C CA . ASP A 1 107 ? -5.717 -1.939 -12.378 1.00 88.38 107 ASP A CA 1
ATOM 799 C C . ASP A 1 107 ? -4.534 -0.967 -12.502 1.00 88.38 107 ASP A C 1
ATOM 801 O O . ASP A 1 107 ? -4.644 0.230 -12.210 1.00 88.38 107 ASP A O 1
ATOM 805 N N . VAL A 1 108 ? -3.394 -1.469 -12.982 1.00 84.81 108 VAL A N 1
ATOM 806 C CA . VAL A 1 108 ? -2.232 -0.631 -13.292 1.00 84.81 108 VAL A CA 1
ATOM 807 C C . VAL A 1 108 ? -2.267 -0.244 -14.764 1.00 84.81 108 VAL A C 1
ATOM 809 O O . VAL A 1 108 ? -1.638 -0.863 -15.620 1.00 84.81 108 VAL A O 1
ATOM 812 N N . SER A 1 109 ? -2.964 0.848 -15.063 1.00 73.31 109 SER A N 1
ATOM 813 C CA . SER A 1 109 ? -3.263 1.224 -16.450 1.00 73.31 109 SER A CA 1
ATOM 814 C C . SER A 1 109 ? -2.091 1.854 -17.225 1.00 73.31 109 SER A C 1
ATOM 816 O O . SER A 1 109 ? -2.256 2.249 -18.382 1.00 73.31 109 SER A O 1
ATOM 818 N N . ARG A 1 110 ? -0.896 2.000 -16.626 1.00 77.56 110 ARG A N 1
ATOM 819 C CA . ARG A 1 110 ? 0.265 2.627 -17.287 1.00 77.56 110 ARG A CA 1
ATOM 820 C C . ARG A 1 110 ? 1.606 2.007 -16.893 1.00 77.56 110 ARG A C 1
ATOM 822 O O . ARG A 1 110 ? 1.964 1.976 -15.721 1.00 77.56 1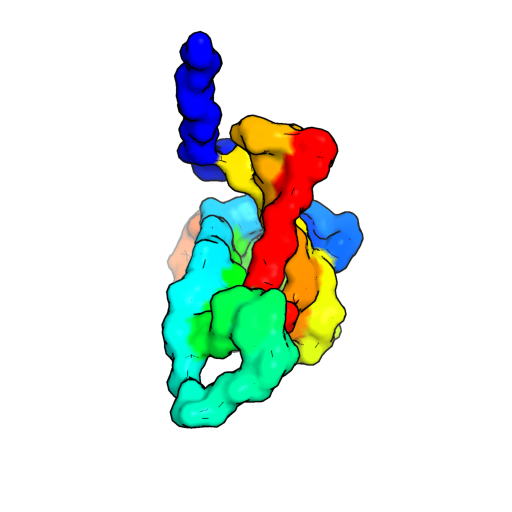10 ARG A O 1
ATOM 829 N N . ILE A 1 111 ? 2.401 1.656 -17.909 1.00 84.44 111 ILE A N 1
ATOM 830 C CA . ILE A 1 111 ? 3.791 1.187 -17.788 1.00 84.44 111 ILE A CA 1
ATOM 831 C C . ILE A 1 111 ? 4.707 2.057 -18.666 1.00 84.44 111 ILE A C 1
ATOM 833 O O . ILE A 1 111 ? 4.424 2.277 -19.844 1.00 84.44 111 ILE A O 1
ATOM 837 N N . GLY A 1 112 ? 5.815 2.543 -18.105 1.00 82.12 112 GLY A N 1
ATOM 838 C CA . GLY A 1 112 ? 6.862 3.297 -18.800 1.00 82.12 112 GLY A CA 1
ATOM 839 C C . GLY A 1 112 ? 6.717 4.828 -18.784 1.00 82.12 112 GLY A C 1
ATOM 840 O O . GLY A 1 112 ? 5.789 5.410 -18.213 1.00 82.12 112 GLY A O 1
ATOM 841 N N . GLY A 1 113 ? 7.668 5.504 -19.439 1.00 84.81 113 GLY A N 1
ATOM 842 C CA . GLY A 1 113 ? 7.728 6.965 -19.538 1.00 84.81 113 GLY A CA 1
ATOM 843 C C . GLY A 1 113 ? 8.854 7.477 -20.450 1.00 84.81 113 GLY A C 1
ATOM 844 O O . GLY A 1 113 ? 9.379 6.736 -21.278 1.00 84.81 113 GLY A O 1
ATOM 845 N N . ALA A 1 114 ? 9.198 8.764 -20.328 1.00 86.00 114 ALA A N 1
ATOM 846 C CA . ALA A 1 114 ? 10.170 9.447 -21.190 1.00 86.00 114 ALA A CA 1
ATOM 847 C C . ALA A 1 114 ? 11.636 9.203 -20.787 1.00 86.00 114 ALA A C 1
ATOM 849 O O . ALA A 1 114 ? 11.978 9.327 -19.616 1.00 86.00 114 ALA A O 1
ATOM 850 N N . ALA A 1 115 ? 12.514 8.959 -21.767 1.00 79.94 115 ALA A N 1
ATOM 851 C CA . ALA A 1 115 ? 13.926 8.617 -21.560 1.00 79.94 115 ALA A CA 1
ATOM 852 C C . ALA A 1 115 ? 14.628 9.446 -20.459 1.00 79.94 115 ALA A C 1
ATOM 854 O O . ALA A 1 115 ? 14.667 10.676 -20.502 1.00 79.94 115 ALA A O 1
ATOM 855 N N . GLY A 1 116 ? 15.228 8.754 -19.486 1.00 84.31 116 GLY A N 1
ATOM 856 C CA . GLY A 1 116 ? 15.884 9.363 -18.332 1.00 84.31 116 GLY A CA 1
ATOM 857 C C . GLY A 1 116 ? 16.546 8.325 -17.421 1.00 84.31 116 GLY A C 1
ATOM 858 O O . GLY A 1 116 ? 16.467 7.128 -17.671 1.00 84.31 116 GLY A O 1
ATOM 859 N N . LYS A 1 117 ? 17.226 8.792 -16.363 1.00 83.06 117 LYS A N 1
ATOM 860 C CA . LYS A 1 117 ? 17.927 7.940 -15.373 1.00 83.06 117 LYS A CA 1
ATOM 861 C C . LYS A 1 117 ? 17.125 7.676 -14.092 1.00 83.06 117 LYS A C 1
ATOM 863 O O . LYS A 1 117 ? 17.628 7.018 -13.189 1.00 83.06 117 LYS A O 1
ATOM 868 N N . LYS A 1 118 ? 15.928 8.253 -13.973 1.00 83.69 118 LYS A N 1
ATOM 869 C CA . LYS A 1 118 ? 15.060 8.072 -12.806 1.00 83.69 118 LYS A CA 1
ATOM 870 C C . LYS A 1 118 ? 14.164 6.860 -13.034 1.00 83.69 118 LYS A C 1
ATOM 872 O O . LYS A 1 118 ? 13.685 6.672 -14.150 1.00 83.69 118 LYS A O 1
ATOM 877 N N . ALA A 1 119 ? 13.938 6.078 -11.983 1.00 83.56 119 ALA A N 1
ATOM 878 C CA . ALA A 1 119 ? 12.868 5.092 -11.986 1.00 83.56 119 ALA A CA 1
ATOM 879 C C . ALA A 1 119 ? 11.520 5.808 -12.158 1.00 83.56 119 ALA A C 1
ATOM 881 O O . ALA A 1 119 ? 11.363 6.953 -11.722 1.00 83.56 119 ALA A O 1
ATOM 882 N N . TYR A 1 120 ? 10.571 5.151 -12.819 1.00 87.88 120 TYR A N 1
ATOM 883 C CA . TYR A 1 120 ? 9.212 5.667 -12.918 1.00 87.88 120 TYR A CA 1
ATOM 884 C C . TYR A 1 120 ? 8.407 5.260 -11.697 1.00 87.88 120 TYR A C 1
ATOM 886 O O . TYR A 1 120 ? 8.671 4.235 -11.076 1.00 87.88 120 TYR A O 1
ATOM 894 N N . GLU A 1 121 ? 7.398 6.059 -11.397 1.00 90.69 121 GLU A N 1
ATOM 895 C CA . GLU A 1 121 ? 6.425 5.800 -10.348 1.00 90.69 121 GLU A CA 1
ATOM 896 C C . GLU A 1 121 ? 5.055 5.590 -10.993 1.00 90.69 121 GLU A C 1
ATOM 898 O O . GLU A 1 121 ? 4.816 5.985 -12.143 1.00 90.69 121 GLU A O 1
ATOM 903 N N . PHE A 1 122 ? 4.164 4.944 -10.263 1.00 89.62 122 PHE A N 1
ATOM 904 C CA . PHE A 1 122 ? 2.755 4.839 -10.591 1.00 89.62 122 PHE A CA 1
ATOM 905 C C . PHE A 1 122 ? 1.929 5.169 -9.350 1.00 89.62 122 PHE A C 1
ATOM 907 O O . PHE A 1 122 ? 2.396 5.023 -8.220 1.00 89.62 122 PHE A O 1
ATOM 914 N N . GLU A 1 123 ? 0.715 5.646 -9.584 1.00 91.31 123 GLU A N 1
ATOM 915 C CA . GLU A 1 123 ? -0.257 5.985 -8.552 1.00 91.31 123 GLU A CA 1
ATOM 916 C C . GLU A 1 123 ? -1.527 5.194 -8.846 1.00 91.31 123 GLU A C 1
ATOM 918 O O . GLU A 1 123 ? -1.990 5.169 -9.988 1.00 91.31 123 GLU A O 1
ATOM 923 N N . VAL A 1 124 ? -2.052 4.522 -7.829 1.00 91.25 124 VAL A N 1
ATOM 924 C CA . VAL A 1 124 ? -3.288 3.743 -7.900 1.00 91.25 124 VAL A CA 1
ATOM 925 C C . VAL A 1 124 ? -4.153 4.037 -6.686 1.00 91.25 124 VAL A C 1
ATOM 927 O O . VAL A 1 124 ? -3.653 4.382 -5.613 1.00 91.25 124 VAL A O 1
ATOM 930 N N . GLU A 1 125 ? -5.458 3.874 -6.854 1.00 91.69 125 GLU A N 1
ATOM 931 C CA . GLU A 1 125 ? -6.440 4.057 -5.794 1.00 91.69 125 GLU A CA 1
ATOM 932 C C . GLU A 1 125 ? -7.200 2.752 -5.576 1.00 91.69 125 GLU A C 1
ATOM 934 O O . GLU A 1 125 ? -7.930 2.294 -6.450 1.00 91.69 125 GLU A O 1
ATOM 939 N N . MET A 1 126 ? -6.999 2.137 -4.414 1.00 88.81 126 MET A N 1
ATOM 940 C CA . MET A 1 126 ? -7.692 0.918 -4.017 1.00 88.81 126 MET A CA 1
ATOM 941 C C . MET A 1 126 ? -8.967 1.297 -3.262 1.00 88.81 126 MET A C 1
ATOM 943 O O . MET A 1 126 ? -8.897 1.829 -2.150 1.00 88.81 126 MET A O 1
ATOM 947 N N . ALA A 1 127 ? -10.124 1.025 -3.865 1.00 88.44 127 ALA A N 1
ATOM 948 C CA . ALA A 1 127 ? -11.421 1.221 -3.227 1.00 88.44 127 ALA A CA 1
ATOM 949 C C . ALA A 1 127 ? -11.606 0.193 -2.104 1.00 88.44 127 ALA A C 1
ATOM 951 O O . ALA A 1 127 ? -11.366 -0.999 -2.303 1.00 88.44 127 ALA A O 1
ATOM 952 N N . LEU A 1 128 ? -12.000 0.645 -0.915 1.00 87.00 128 LEU A N 1
ATOM 953 C CA . LEU A 1 128 ? -12.108 -0.203 0.267 1.00 87.00 128 LEU A CA 1
ATOM 954 C C . LEU A 1 128 ? -13.551 -0.646 0.497 1.00 87.00 128 LEU A C 1
ATOM 956 O O . LEU A 1 128 ? -14.486 0.148 0.389 1.00 87.00 128 LEU A O 1
ATOM 960 N N . THR A 1 129 ? -13.726 -1.899 0.908 1.00 83.88 129 THR A N 1
ATOM 961 C CA . THR A 1 129 ? -15.018 -2.476 1.288 1.00 83.88 129 THR A CA 1
ATOM 962 C C . THR A 1 129 ? -15.374 -2.026 2.713 1.00 83.88 129 THR A C 1
ATOM 964 O O . THR A 1 129 ? -15.382 -2.806 3.666 1.00 83.88 129 THR A O 1
ATOM 967 N N . GLY A 1 130 ? -15.619 -0.723 2.873 1.00 80.69 130 GLY A N 1
ATOM 968 C CA . GLY A 1 130 ? -16.021 -0.090 4.129 1.00 80.69 130 GLY A CA 1
ATOM 969 C C . GLY A 1 130 ? -14.877 0.494 4.964 1.00 80.69 130 GLY A C 1
ATOM 970 O O . GLY A 1 130 ? -13.743 0.675 4.518 1.00 80.69 130 GLY A O 1
ATOM 971 N N . LYS A 1 131 ? -15.205 0.849 6.212 1.00 81.62 131 LYS A N 1
ATOM 972 C CA . LYS A 1 131 ? -14.292 1.570 7.100 1.00 81.62 131 LYS A CA 1
ATOM 973 C C . LYS A 1 131 ? -13.113 0.691 7.558 1.00 81.62 131 LYS A C 1
ATOM 975 O O . LYS A 1 131 ? -13.341 -0.393 8.097 1.00 81.62 131 LYS A O 1
ATOM 980 N N . PRO A 1 132 ? -11.868 1.200 7.500 1.00 86.75 132 PRO A N 1
ATOM 981 C CA . PRO A 1 132 ? -10.693 0.515 8.027 1.00 86.75 132 PRO A CA 1
ATOM 982 C C . PRO A 1 132 ? -10.843 0.171 9.514 1.00 86.75 132 PRO A C 1
ATOM 984 O O . PRO A 1 132 ? -11.102 1.039 10.359 1.00 86.75 132 PRO A O 1
ATOM 987 N N . ALA A 1 133 ? -10.605 -1.091 9.858 1.00 88.06 133 ALA A N 1
ATOM 988 C CA . ALA A 1 133 ? -10.557 -1.559 11.231 1.00 88.06 133 ALA A CA 1
ATOM 989 C C . ALA A 1 133 ? -9.237 -1.133 11.890 1.00 88.06 133 ALA A C 1
ATOM 99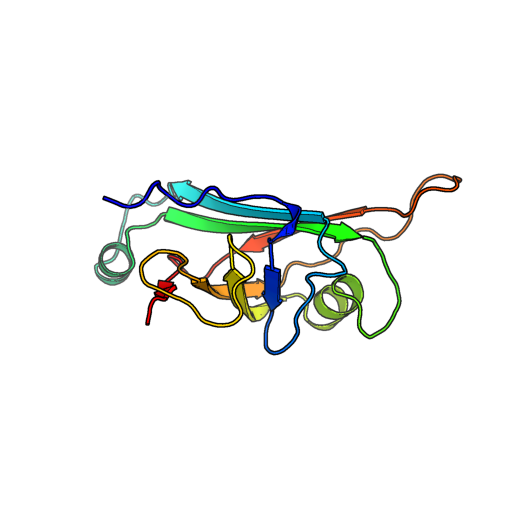1 O O . ALA A 1 133 ? -8.143 -1.489 11.443 1.00 88.06 133 ALA A O 1
ATOM 992 N N . LYS A 1 134 ? -9.338 -0.387 12.995 1.00 88.44 134 LYS A N 1
ATOM 993 C CA . LYS A 1 134 ? -8.189 -0.051 13.841 1.00 88.44 134 LYS A CA 1
ATOM 994 C C . LYS A 1 134 ? -7.835 -1.254 14.712 1.00 88.44 134 LYS A C 1
ATOM 996 O O . LYS A 1 134 ? -8.597 -1.611 15.607 1.00 88.44 134 LYS A O 1
ATOM 1001 N N . VAL A 1 135 ? -6.657 -1.824 14.494 1.00 87.94 135 VAL A N 1
ATOM 1002 C CA . VAL A 1 135 ? -6.125 -2.944 15.269 1.00 87.94 135 VAL A CA 1
ATOM 1003 C C . VAL A 1 135 ? -5.130 -2.428 16.301 1.00 87.94 135 VAL A C 1
ATOM 1005 O O . VAL A 1 135 ? -4.210 -1.670 15.987 1.00 87.94 135 VAL A O 1
ATOM 1008 N N . THR A 1 136 ? -5.314 -2.865 17.541 1.00 86.38 136 THR A N 1
ATOM 1009 C CA . THR A 1 136 ? -4.406 -2.657 18.673 1.00 86.38 136 THR A CA 1
ATOM 1010 C C . THR A 1 136 ? -4.351 -3.958 19.468 1.00 86.38 136 THR A C 1
ATOM 1012 O O . THR A 1 136 ? -5.409 -4.547 19.683 1.00 86.38 136 THR A O 1
ATOM 1015 N N . GLN A 1 137 ? -3.165 -4.403 19.899 1.00 68.12 137 GLN A N 1
ATOM 1016 C CA . GLN A 1 137 ? -3.071 -5.317 21.046 1.00 68.12 137 GLN A CA 1
ATOM 1017 C C . GLN A 1 137 ? -3.303 -4.571 22.356 1.00 68.12 137 GLN A C 1
ATOM 1019 O O . GLN A 1 137 ? -2.923 -3.373 22.422 1.00 68.12 137 GLN A O 1
#

Organism: NCBI:txid156892

Secondary structure (DSSP, 8-state):
-PPPPPP-GGG-EEEETTEE-TTTEEEEEEEEEE---S---HHHHHTTSSEEEEEEEEEE---STTSHHHHHHHTTT-EEEEEEETT--SS-BTTB-EEEEEEEPPP------SSSSSPPEEEEEEEESSSPEEE--